Protein AF-A0A562IJE2-F1 (afdb_monomer)

Radius of gyration: 14.55 Å; Cα contacts (8 Å, |Δi|>4): 309; chains: 1; bounding box: 40×25×43 Å

Organism: Micromonospora olivasterospora (NCBI:txid1880)

Solvent-accessible surface area (backbone atoms only — not comparable to full-atom values): 6439 Å² total; per-residue (Å²): 129,82,79,63,69,71,52,45,44,27,48,30,40,31,55,76,47,92,48,40,64,36,41,38,35,32,44,91,87,29,42,31,41,38,36,38,60,73,78,52,37,93,58,35,45,66,36,51,29,50,32,39,43,52,75,57,97,73,35,36,42,34,40,34,37,26,64,27,39,30,72,91,79,65,50,64,32,33,41,41,37,42,38,44,35,44,68,56,75,57,37,35,42,38,40,37,38,36,35,34,22,40,88,85,70,46,80,72,47,68,79,45,68,29,42,33,38,34,40,52,67,73,84,133

Mean predicted aligned error: 3.4 Å

Sequence (124 aa):
MAPSPIVGVWRVRTEGAPFPYHMFAFHSDGILHQSNPPLGNAITSDTAGLGVWQEREGVVKARFEEYRLAYHDHSITRGVIELTLSVSHNLFTGTAEFNVYDVDDKHLDGPLHATVEGQKVTLE

Foldseek 3Di:
DPQDLQAAKKWKAKAQDQQGTWIWHQHSVFKIKIADDCPSHPFWRFGIWIWGWDDDPQKIWIKIKGWIQGPPPRFIKMKIKIWIWHDDRQKIKTKIFIWIAHPVRHTDDDRGIIIMMIGGDDDD

Secondary structure (DSSP, 8-state):
-PPPTT-EEEEEEEETSSS-EEEEEE-TTSEEEEE--TTS-SSEE--EEEEEEEEETTEEEEEEEEEEEETTT--EEEEEEEEEEEEETTEEEEEEEEEEE-TT--EEEEEEEEEEEEEE----

Structure (mmCIF, N/CA/C/O backbone):
data_AF-A0A562IJE2-F1
#
_entry.id   AF-A0A562IJE2-F1
#
loop_
_atom_site.group_PDB
_atom_site.id
_atom_site.type_symbol
_atom_site.label_atom_id
_atom_site.label_alt_id
_atom_site.label_comp_id
_atom_site.label_asym_id
_atom_site.label_entity_id
_atom_site.label_seq_id
_atom_site.pdbx_PDB_ins_code
_atom_site.Cartn_x
_atom_site.Cartn_y
_atom_site.Cartn_z
_atom_site.occupancy
_atom_site.B_iso_or_equiv
_atom_site.auth_seq_id
_atom_site.auth_comp_id
_atom_site.auth_asym_id
_atom_site.auth_atom_id
_atom_site.pdbx_PDB_model_num
ATOM 1 N N . MET A 1 1 ? -13.943 -13.343 19.066 1.00 59.72 1 MET A N 1
ATOM 2 C CA . MET A 1 1 ? -13.095 -12.132 19.119 1.00 59.72 1 MET A CA 1
ATOM 3 C C . MET A 1 1 ? -13.772 -11.069 18.278 1.00 59.72 1 MET A C 1
ATOM 5 O O . MET A 1 1 ? -14.358 -11.434 17.265 1.00 59.72 1 MET A O 1
ATOM 9 N N . ALA A 1 2 ? -13.762 -9.807 18.707 1.00 64.75 2 ALA A N 1
ATOM 10 C CA . ALA A 1 2 ? -14.210 -8.724 17.835 1.00 64.75 2 ALA A CA 1
ATOM 11 C C . ALA A 1 2 ? -13.278 -8.651 16.608 1.00 64.75 2 ALA A C 1
ATOM 13 O O . ALA A 1 2 ? -12.082 -8.917 16.764 1.00 64.75 2 ALA A O 1
ATOM 14 N N . PRO A 1 3 ? -13.795 -8.359 15.405 1.00 81.12 3 PRO A N 1
ATOM 15 C CA . PRO A 1 3 ? -12.949 -8.178 14.233 1.00 81.12 3 PRO A CA 1
ATOM 16 C C . PRO A 1 3 ? -11.976 -7.012 14.457 1.00 81.12 3 PRO A C 1
ATOM 18 O O . PRO A 1 3 ? -12.339 -6.012 15.078 1.00 81.12 3 PRO A O 1
ATOM 21 N N . SER A 1 4 ? -10.747 -7.159 13.953 1.00 91.31 4 SER A N 1
ATOM 22 C CA . SER A 1 4 ? -9.729 -6.103 13.983 1.00 91.31 4 SER A CA 1
ATOM 23 C C . SER A 1 4 ? -10.289 -4.787 13.425 1.00 91.31 4 SER A C 1
ATOM 25 O O . SER A 1 4 ? -10.981 -4.813 12.398 1.00 91.31 4 SER A O 1
ATOM 27 N N . PRO A 1 5 ? -9.976 -3.627 14.035 1.00 94.44 5 PRO A N 1
ATOM 28 C CA . PRO A 1 5 ? -10.462 -2.339 13.557 1.00 94.44 5 PRO A CA 1
ATOM 29 C C . PRO A 1 5 ? -9.960 -1.995 12.150 1.00 94.44 5 PRO A C 1
ATOM 31 O O . PRO A 1 5 ? -10.570 -1.138 11.514 1.00 94.44 5 PRO A O 1
ATOM 34 N N . ILE A 1 6 ? -8.924 -2.657 11.617 1.00 97.19 6 ILE A N 1
ATOM 35 C CA . ILE A 1 6 ? -8.477 -2.430 10.233 1.00 97.19 6 ILE A CA 1
ATOM 36 C C . ILE A 1 6 ? -9.441 -3.013 9.191 1.00 97.19 6 ILE A C 1
ATOM 38 O O . ILE A 1 6 ? -9.498 -2.508 8.074 1.00 97.19 6 ILE A O 1
ATOM 42 N N . VAL A 1 7 ? -10.240 -4.031 9.534 1.00 97.44 7 VAL A N 1
ATOM 43 C CA . VAL A 1 7 ? -11.118 -4.707 8.565 1.00 97.44 7 VAL A CA 1
ATOM 44 C C . VAL A 1 7 ? -12.130 -3.720 7.976 1.00 97.44 7 VAL A C 1
ATOM 46 O O . VAL A 1 7 ? -12.812 -2.989 8.708 1.00 97.44 7 VAL A O 1
ATOM 49 N N . GLY A 1 8 ? -12.227 -3.698 6.647 1.00 97.31 8 GLY A N 1
ATOM 50 C CA . GLY A 1 8 ? -13.114 -2.814 5.892 1.00 97.31 8 GLY A CA 1
ATOM 51 C C . GLY A 1 8 ? -12.431 -2.120 4.714 1.00 97.31 8 GLY A C 1
ATOM 52 O O . GLY A 1 8 ? -11.312 -2.457 4.327 1.00 97.31 8 GLY A O 1
ATOM 53 N N . VAL A 1 9 ? -13.137 -1.142 4.145 1.00 98.19 9 VAL A N 1
ATOM 54 C CA . VAL A 1 9 ? -12.694 -0.350 2.988 1.00 98.19 9 VAL A CA 1
ATOM 55 C C . VAL A 1 9 ? -12.245 1.036 3.442 1.00 98.19 9 VAL A C 1
ATOM 57 O O . VAL A 1 9 ? -12.889 1.660 4.288 1.00 98.19 9 VAL A O 1
ATOM 60 N N . TRP A 1 10 ? -11.157 1.529 2.860 1.00 98.44 10 TRP A N 1
ATOM 61 C CA . TRP A 1 10 ? -10.476 2.751 3.271 1.00 98.44 10 TRP A CA 1
ATOM 62 C C . TRP A 1 10 ? -10.146 3.629 2.072 1.00 98.44 10 TRP A C 1
ATOM 64 O O . TRP A 1 10 ? -9.661 3.144 1.051 1.00 98.44 10 TRP A O 1
ATOM 74 N N . ARG A 1 11 ? -10.365 4.934 2.235 1.00 98.00 11 ARG A N 1
ATOM 75 C CA . ARG A 1 11 ? -9.745 5.970 1.404 1.00 98.00 11 ARG A CA 1
ATOM 76 C C . ARG A 1 11 ? -8.375 6.246 1.996 1.00 98.00 11 ARG A C 1
ATOM 78 O O . ARG A 1 11 ? -8.299 6.539 3.188 1.00 98.00 11 ARG A O 1
ATOM 85 N N . VAL A 1 12 ? -7.329 6.130 1.197 1.00 98.00 12 VAL A N 1
ATOM 86 C CA . VAL A 1 12 ? -5.943 6.204 1.661 1.00 98.00 12 VAL A CA 1
ATOM 87 C C . VAL A 1 12 ? -5.214 7.306 0.916 1.00 98.00 12 VAL A C 1
ATOM 89 O O . VAL A 1 12 ? -5.395 7.467 -0.293 1.00 98.00 12 VAL A O 1
ATOM 92 N N . ARG A 1 13 ? -4.390 8.056 1.644 1.00 97.69 13 ARG A N 1
ATOM 93 C CA . ARG A 1 13 ? -3.452 9.021 1.087 1.00 97.69 13 ARG A CA 1
ATOM 94 C C . ARG A 1 13 ? -2.026 8.622 1.462 1.00 97.69 13 ARG A C 1
ATOM 96 O O . ARG A 1 13 ? -1.747 8.392 2.635 1.00 97.69 13 ARG A O 1
ATOM 103 N N . THR A 1 14 ? -1.153 8.536 0.464 1.00 95.88 14 THR A N 1
ATOM 104 C CA . THR A 1 14 ? 0.250 8.119 0.574 1.00 95.88 14 THR A CA 1
ATOM 105 C C . THR A 1 14 ? 1.154 9.272 0.145 1.00 95.88 14 THR A C 1
ATOM 107 O O . THR A 1 14 ? 1.387 9.494 -1.044 1.00 95.88 14 THR A O 1
ATOM 110 N N . GLU A 1 15 ? 1.669 10.031 1.105 1.00 95.62 15 GLU A N 1
ATOM 111 C CA . GLU A 1 15 ? 2.573 11.147 0.821 1.00 95.62 15 GLU A CA 1
ATOM 112 C C . GLU A 1 15 ? 3.971 10.627 0.484 1.00 95.62 15 GLU A C 1
ATOM 114 O O . GLU A 1 15 ? 4.597 9.942 1.292 1.00 95.62 15 GLU A O 1
ATOM 119 N N . GLY A 1 16 ? 4.458 10.967 -0.712 1.00 89.75 16 GLY A N 1
ATOM 120 C CA . GLY A 1 16 ? 5.721 10.464 -1.264 1.00 89.75 16 GLY A CA 1
ATOM 121 C C . GLY A 1 16 ? 5.551 9.409 -2.361 1.00 89.75 16 GLY A C 1
ATOM 122 O O . GLY A 1 16 ? 6.530 9.067 -3.019 1.00 89.75 16 GLY A O 1
ATOM 123 N N . ALA A 1 17 ? 4.326 8.930 -2.612 1.00 88.75 17 ALA A N 1
ATOM 124 C CA . ALA A 1 17 ? 4.039 8.087 -3.770 1.00 88.75 17 ALA A CA 1
ATOM 125 C C . ALA A 1 17 ? 3.922 8.922 -5.066 1.00 88.75 17 ALA A C 1
ATOM 127 O O . ALA A 1 17 ? 3.458 10.065 -5.014 1.00 88.75 17 ALA A O 1
ATOM 128 N N . PRO A 1 18 ? 4.259 8.354 -6.244 1.00 85.19 18 PRO A N 1
ATOM 129 C CA . PRO A 1 18 ? 4.043 9.007 -7.541 1.00 85.19 18 PRO A CA 1
ATOM 130 C C . PRO A 1 18 ? 2.582 9.413 -7.777 1.00 85.19 18 PRO A C 1
ATOM 132 O O . PRO A 1 18 ? 2.312 10.440 -8.397 1.00 85.19 18 PRO A O 1
ATOM 135 N N . PHE A 1 19 ? 1.648 8.621 -7.244 1.00 88.19 19 PHE A N 1
ATOM 136 C CA . PHE A 1 19 ? 0.235 8.952 -7.147 1.00 88.19 19 PHE A CA 1
ATOM 137 C C . PHE A 1 19 ? -0.227 8.795 -5.693 1.00 88.19 19 PHE A C 1
ATOM 139 O O . PHE A 1 19 ? -0.126 7.691 -5.168 1.00 88.19 19 PHE A O 1
ATOM 146 N N . PRO A 1 20 ? -0.731 9.853 -5.033 1.00 92.12 20 PRO A N 1
ATOM 147 C CA . PRO A 1 20 ? -0.941 9.813 -3.589 1.00 92.12 20 PRO A CA 1
ATOM 148 C C . PRO A 1 20 ? -2.285 9.229 -3.137 1.00 92.12 20 PRO A C 1
ATOM 150 O O . PRO A 1 20 ? -2.440 9.006 -1.947 1.00 92.12 20 PRO A O 1
ATOM 153 N N . TYR A 1 21 ? -3.282 9.013 -4.001 1.00 93.44 21 TYR A N 1
ATOM 154 C CA . TYR A 1 21 ? -4.624 8.593 -3.561 1.00 93.44 21 TYR A CA 1
ATOM 155 C C . TYR A 1 21 ? -4.888 7.114 -3.854 1.00 93.44 21 TYR A C 1
ATOM 157 O O . TYR A 1 21 ? -4.660 6.643 -4.957 1.00 93.44 21 TYR A O 1
ATOM 165 N N . HIS A 1 22 ? -5.428 6.358 -2.903 1.00 94.94 22 HIS A N 1
ATOM 166 C CA . HIS A 1 22 ? -5.702 4.934 -3.108 1.00 94.94 22 HIS A CA 1
ATOM 167 C C . HIS A 1 22 ? -6.980 4.496 -2.391 1.00 94.94 22 HIS A C 1
ATOM 169 O O . HIS A 1 22 ? -7.438 5.128 -1.438 1.00 94.94 22 HIS A O 1
ATOM 175 N N . MET A 1 23 ? -7.538 3.373 -2.833 1.00 96.81 23 MET A N 1
ATOM 176 C CA . MET A 1 23 ? -8.570 2.628 -2.119 1.00 96.81 23 MET A CA 1
ATOM 177 C C . MET A 1 23 ? -7.974 1.322 -1.618 1.00 96.81 23 MET A C 1
ATOM 179 O O . MET A 1 23 ? -7.451 0.552 -2.422 1.00 96.81 23 MET A O 1
ATOM 183 N N . PHE A 1 24 ? -8.048 1.064 -0.313 1.00 98.19 24 PHE A N 1
ATOM 184 C CA . PHE A 1 24 ? -7.605 -0.203 0.278 1.00 98.19 24 PHE A CA 1
ATOM 185 C C . PHE A 1 24 ? -8.806 -0.975 0.827 1.00 98.19 24 PHE A C 1
ATOM 187 O O . PHE A 1 24 ? -9.734 -0.380 1.377 1.00 98.19 24 PHE A O 1
ATOM 194 N N . ALA A 1 25 ? -8.775 -2.301 0.728 1.00 98.38 25 ALA A N 1
ATOM 195 C CA . ALA A 1 25 ? -9.708 -3.194 1.403 1.00 98.38 25 ALA A CA 1
ATOM 196 C C . ALA A 1 25 ? -8.931 -4.240 2.205 1.00 98.38 25 ALA A C 1
ATOM 198 O O . ALA A 1 25 ? -8.197 -5.045 1.633 1.00 98.38 25 ALA A O 1
ATOM 199 N N . PHE A 1 26 ? -9.110 -4.224 3.525 1.00 98.25 26 PHE A N 1
ATOM 200 C CA . PHE A 1 26 ? -8.566 -5.225 4.437 1.00 98.25 26 PHE A CA 1
ATOM 201 C C . PHE A 1 26 ? -9.671 -6.221 4.775 1.00 98.25 26 PHE A C 1
ATOM 203 O O . PHE A 1 26 ? -10.664 -5.873 5.421 1.00 98.25 26 PHE A O 1
ATOM 210 N N . HIS A 1 27 ? -9.506 -7.457 4.322 1.00 98.06 27 HIS A N 1
ATOM 211 C CA . HIS A 1 27 ? -10.444 -8.550 4.556 1.00 98.06 27 HIS A CA 1
ATOM 212 C C . HIS A 1 27 ? -10.127 -9.252 5.874 1.00 98.06 27 HIS A C 1
ATOM 214 O O . HIS A 1 27 ? -8.973 -9.319 6.288 1.00 98.06 27 HIS A O 1
ATOM 220 N N . SER A 1 28 ? -11.145 -9.793 6.546 1.00 97.06 28 SER A N 1
ATOM 221 C CA . SER A 1 28 ? -10.987 -10.450 7.855 1.00 97.06 28 SER A CA 1
ATOM 222 C C . SER A 1 28 ? -10.162 -11.739 7.828 1.00 97.06 28 SER A C 1
ATOM 224 O O . SER A 1 28 ? -9.783 -12.234 8.885 1.00 97.06 28 SER A O 1
ATOM 226 N N . ASP A 1 29 ? -9.916 -12.297 6.646 1.00 96.50 29 ASP A N 1
ATOM 227 C CA . ASP A 1 29 ? -9.089 -13.485 6.413 1.00 96.50 29 ASP A CA 1
ATOM 228 C C . ASP A 1 29 ? -7.599 -13.157 6.204 1.00 96.50 29 ASP A C 1
ATOM 230 O O . ASP A 1 29 ? -6.800 -14.056 5.956 1.00 96.50 29 ASP A O 1
ATOM 234 N N . GLY A 1 30 ? -7.214 -11.884 6.339 1.00 97.56 30 GLY A N 1
ATOM 235 C CA . GLY A 1 30 ? -5.831 -11.443 6.199 1.00 97.56 30 GLY A CA 1
ATOM 236 C C . GLY A 1 30 ? -5.454 -11.018 4.783 1.00 97.56 30 GLY A C 1
ATOM 237 O O . GLY A 1 30 ? -4.286 -10.714 4.563 1.00 97.56 30 GLY A O 1
ATOM 238 N N . ILE A 1 31 ? -6.393 -10.951 3.833 1.00 98.50 31 ILE A N 1
ATOM 239 C CA . ILE A 1 31 ? -6.132 -10.422 2.486 1.00 98.50 31 ILE A CA 1
ATOM 240 C C . ILE A 1 31 ? -6.205 -8.888 2.468 1.00 98.50 31 ILE A C 1
ATOM 242 O O . ILE A 1 31 ? -7.064 -8.275 3.108 1.00 98.50 31 ILE A O 1
ATOM 246 N N . LEU A 1 32 ? -5.304 -8.263 1.709 1.00 98.56 32 LEU A N 1
ATOM 247 C CA . LEU A 1 32 ? -5.293 -6.835 1.390 1.00 98.56 32 LEU A CA 1
ATOM 248 C C . LEU A 1 32 ? -5.461 -6.650 -0.119 1.00 98.56 32 LEU A C 1
ATOM 250 O O . LEU A 1 32 ? -4.688 -7.198 -0.900 1.00 98.56 32 LEU A O 1
ATOM 254 N N . HIS A 1 33 ? -6.433 -5.838 -0.525 1.00 98.25 33 HIS A N 1
ATOM 255 C CA . HIS A 1 33 ? -6.512 -5.299 -1.882 1.00 98.25 33 HIS A CA 1
ATOM 256 C C . HIS A 1 33 ? -6.198 -3.810 -1.867 1.00 98.25 33 HIS A C 1
ATOM 258 O O . HIS A 1 33 ? -6.704 -3.076 -1.017 1.00 98.25 33 HIS A O 1
ATOM 264 N N . GLN A 1 34 ? -5.436 -3.360 -2.849 1.00 96.06 34 GLN A N 1
ATOM 265 C CA . GLN A 1 34 ? -5.201 -1.958 -3.139 1.00 96.06 34 GLN A CA 1
ATOM 266 C C . GLN A 1 34 ? -5.674 -1.659 -4.562 1.00 96.06 34 GLN A C 1
ATOM 268 O O . GLN A 1 34 ? -5.555 -2.489 -5.459 1.00 96.06 34 GLN A O 1
ATOM 273 N N . SER A 1 35 ? -6.225 -0.466 -4.765 1.00 92.94 35 SER A N 1
ATOM 274 C CA . SER A 1 35 ? -6.543 0.057 -6.088 1.00 92.94 35 SER A CA 1
ATOM 275 C C . SER A 1 35 ? -6.272 1.555 -6.187 1.00 92.94 35 SER A C 1
ATOM 277 O O . SER A 1 35 ? -6.400 2.301 -5.211 1.00 92.94 35 SER A O 1
ATOM 279 N N . ASN A 1 36 ? -5.900 1.991 -7.382 1.00 87.31 36 ASN A N 1
ATOM 280 C CA . ASN A 1 36 ? -5.693 3.374 -7.798 1.00 87.31 36 ASN A CA 1
ATOM 281 C C . ASN A 1 36 ? -6.165 3.536 -9.256 1.00 87.31 36 ASN A C 1
ATOM 283 O O . ASN A 1 36 ? -6.278 2.559 -10.000 1.00 87.31 36 ASN A O 1
ATOM 287 N N . PRO A 1 37 ? -6.476 4.767 -9.688 1.00 79.56 37 PRO A N 1
ATOM 288 C CA . PRO A 1 37 ? -6.910 5.045 -11.045 1.00 79.56 37 PRO A CA 1
ATOM 289 C C . PRO A 1 37 ? -5.815 4.710 -12.073 1.00 79.56 37 PRO A C 1
ATOM 291 O O . PRO A 1 37 ? -4.651 5.035 -11.842 1.00 79.56 37 PRO A O 1
ATOM 294 N N . PRO A 1 38 ? -6.182 4.186 -13.257 1.00 71.25 38 PRO A N 1
ATOM 295 C CA . PRO A 1 38 ? -5.244 3.837 -14.335 1.00 71.25 38 PRO A CA 1
ATOM 296 C C . PRO A 1 38 ? -4.398 4.985 -14.874 1.00 71.25 38 PRO A C 1
ATOM 298 O O . PRO A 1 38 ? -3.324 4.750 -15.415 1.00 71.25 38 PRO A O 1
ATOM 301 N N . LEU A 1 39 ? -4.855 6.223 -14.700 1.00 73.00 39 LEU A N 1
ATOM 302 C CA . LEU A 1 39 ? -4.124 7.428 -15.095 1.00 73.00 39 LEU A CA 1
ATOM 303 C C . LEU A 1 39 ? -3.563 8.195 -13.890 1.00 73.00 39 LEU A C 1
ATOM 305 O O . LEU A 1 39 ? -3.184 9.354 -14.029 1.00 73.00 39 LEU A O 1
ATOM 309 N N . GLY A 1 40 ? -3.551 7.583 -12.701 1.00 72.31 40 GLY A N 1
ATOM 310 C CA . GLY A 1 40 ? -2.979 8.193 -11.503 1.00 72.31 40 GLY A CA 1
ATOM 311 C C . GLY A 1 40 ? -1.459 8.336 -11.599 1.00 72.31 40 GLY A C 1
ATOM 312 O O . GLY A 1 40 ? -0.914 9.359 -11.196 1.00 72.31 40 GLY A O 1
ATOM 313 N N . ASN A 1 41 ? -0.786 7.348 -12.194 1.00 80.44 41 ASN A N 1
ATOM 314 C CA . ASN A 1 41 ? 0.648 7.364 -12.454 1.00 80.44 41 ASN A CA 1
ATOM 315 C C . ASN A 1 41 ? 0.911 7.494 -13.963 1.00 80.44 41 ASN A C 1
ATOM 317 O O . ASN A 1 41 ? 0.449 6.681 -14.759 1.00 80.44 41 ASN A O 1
ATOM 321 N N . ALA A 1 42 ? 1.668 8.517 -14.364 1.00 85.12 42 ALA A N 1
ATOM 322 C CA . ALA A 1 42 ? 1.995 8.771 -15.769 1.00 85.12 42 ALA A CA 1
ATOM 323 C C . ALA A 1 42 ? 3.144 7.896 -16.310 1.00 85.12 42 ALA A C 1
ATOM 325 O O . ALA A 1 42 ? 3.446 7.960 -17.500 1.00 85.12 42 ALA A O 1
ATOM 326 N N . ILE A 1 43 ? 3.807 7.112 -15.453 1.00 88.00 43 ILE A N 1
ATOM 327 C CA . ILE A 1 43 ? 5.019 6.348 -15.785 1.00 88.00 43 ILE A CA 1
ATOM 328 C C . ILE A 1 43 ? 4.702 4.860 -15.978 1.00 88.00 43 ILE A C 1
ATOM 330 O O . ILE A 1 43 ? 5.206 4.237 -16.916 1.00 88.00 43 ILE A O 1
ATOM 334 N N . THR A 1 44 ? 3.871 4.287 -15.102 1.00 89.81 44 THR A N 1
ATOM 335 C CA . THR A 1 44 ? 3.579 2.846 -15.066 1.00 89.81 44 THR A CA 1
ATOM 336 C C . THR A 1 44 ? 2.097 2.541 -14.864 1.00 89.81 44 THR A C 1
ATOM 338 O O . THR A 1 44 ? 1.393 3.334 -14.248 1.00 89.81 44 THR A O 1
ATOM 341 N N . SER A 1 45 ? 1.644 1.359 -15.300 1.00 85.44 45 SER A N 1
ATOM 342 C CA . SER A 1 45 ? 0.340 0.800 -14.920 1.00 85.44 45 SER A CA 1
ATOM 343 C C . SER A 1 45 ? 0.432 0.120 -13.552 1.00 85.44 45 SER A C 1
ATOM 345 O O . SER A 1 45 ? 0.739 -1.062 -13.452 1.00 85.44 45 SER A O 1
ATOM 347 N N . ASP A 1 46 ? 0.211 0.852 -12.479 1.00 79.69 46 ASP A N 1
ATOM 348 C CA . ASP A 1 46 ? 0.295 0.351 -11.105 1.00 79.69 46 ASP A CA 1
ATOM 349 C C . ASP A 1 46 ? -1.091 0.319 -10.460 1.00 79.69 46 ASP A C 1
ATOM 351 O O . ASP A 1 46 ? -1.258 0.805 -9.363 1.00 79.69 46 ASP A O 1
ATOM 355 N N . THR A 1 47 ? -2.117 -0.169 -11.171 1.00 82.25 47 THR A N 1
ATOM 356 C CA . THR A 1 47 ? -3.545 0.063 -10.849 1.00 82.25 47 THR A CA 1
ATOM 357 C C . THR A 1 47 ? -4.140 -0.758 -9.711 1.00 82.25 47 THR A C 1
ATOM 359 O O . THR A 1 47 ? -5.241 -0.450 -9.230 1.00 82.25 47 THR A O 1
ATOM 362 N N . ALA A 1 48 ? -3.504 -1.879 -9.383 1.00 89.56 48 ALA A N 1
ATOM 363 C CA . ALA A 1 48 ? -4.038 -2.841 -8.437 1.00 89.56 48 ALA A CA 1
ATOM 364 C C . ALA A 1 48 ? -2.917 -3.627 -7.761 1.00 89.56 48 ALA A C 1
ATOM 366 O O . ALA A 1 48 ? -2.085 -4.241 -8.431 1.00 89.56 48 ALA A O 1
ATOM 367 N N . GLY A 1 49 ? -2.983 -3.661 -6.436 1.00 94.69 49 GLY A N 1
ATOM 368 C CA . GLY A 1 49 ? -2.109 -4.441 -5.580 1.00 94.69 49 GLY A CA 1
ATOM 369 C C . GLY A 1 49 ? -2.885 -5.512 -4.821 1.00 94.69 49 GLY A C 1
ATOM 370 O O . GLY A 1 49 ? -4.016 -5.286 -4.377 1.00 94.69 49 GLY A O 1
ATOM 371 N N . LEU A 1 50 ? -2.271 -6.678 -4.645 1.00 97.88 50 LEU A N 1
ATOM 372 C CA . LEU A 1 50 ? -2.800 -7.769 -3.825 1.00 97.88 50 LEU A CA 1
ATOM 373 C C . LEU A 1 50 ? -1.779 -8.147 -2.764 1.00 97.88 50 LEU A C 1
ATOM 375 O O . LEU A 1 50 ? -0.572 -8.125 -3.001 1.00 97.88 50 LEU A O 1
ATOM 379 N N . GLY A 1 51 ? -2.261 -8.483 -1.578 1.00 98.44 51 GLY A N 1
ATOM 380 C CA . GLY A 1 51 ? -1.387 -8.630 -0.437 1.00 98.44 51 GLY A CA 1
ATOM 381 C C . GLY A 1 51 ? -2.000 -9.352 0.738 1.00 98.44 51 GLY A C 1
ATOM 382 O O . GLY A 1 51 ? -3.128 -9.846 0.697 1.00 98.44 51 GLY A O 1
ATOM 383 N N . VAL A 1 52 ? -1.224 -9.365 1.812 1.00 98.75 52 VAL A N 1
ATOM 384 C CA . VAL A 1 52 ? -1.593 -9.940 3.097 1.00 98.75 52 VAL A CA 1
ATOM 385 C C . VAL A 1 52 ? -1.347 -8.946 4.220 1.00 98.75 52 VAL A C 1
ATOM 387 O O . VAL A 1 52 ? -0.503 -8.052 4.116 1.00 98.75 52 VAL A O 1
ATOM 390 N N . TRP A 1 53 ? -2.065 -9.114 5.322 1.00 98.62 53 TRP A N 1
ATOM 391 C CA . TRP A 1 53 ? -1.869 -8.326 6.527 1.00 98.62 53 TRP A CA 1
ATOM 392 C C . TRP A 1 53 ? -2.049 -9.168 7.789 1.00 98.62 53 TRP A C 1
ATOM 394 O O . TRP A 1 53 ? -2.746 -10.182 7.805 1.00 98.62 53 TRP A O 1
ATOM 404 N N . GLN A 1 54 ? -1.414 -8.722 8.868 1.00 97.88 54 GLN A N 1
ATOM 405 C CA . GLN A 1 54 ? -1.649 -9.221 10.217 1.00 97.88 54 GLN A CA 1
ATOM 406 C C . GLN A 1 54 ? -1.642 -8.059 11.209 1.00 97.88 54 GLN A C 1
ATOM 408 O O . GLN A 1 54 ? -0.931 -7.071 11.022 1.00 97.88 54 GLN A O 1
ATOM 413 N N . GLU A 1 55 ? -2.380 -8.208 12.303 1.00 96.06 55 GLU A N 1
ATOM 414 C CA . GLU A 1 55 ? -2.301 -7.308 1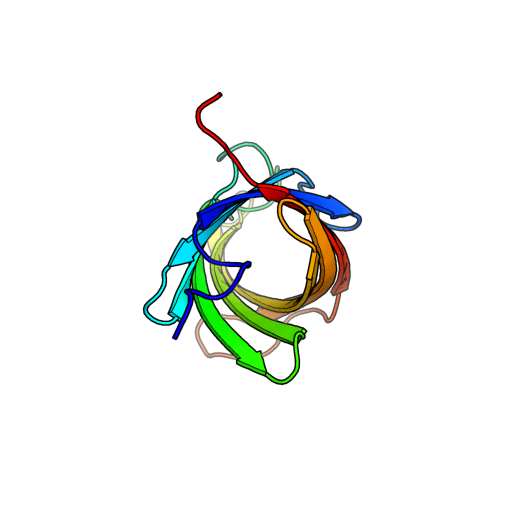3.451 1.00 96.06 55 GLU A CA 1
ATOM 415 C C . GLU A 1 55 ? -1.642 -8.023 14.629 1.00 96.06 55 GLU A C 1
ATOM 417 O O . GLU A 1 55 ? -1.973 -9.170 14.940 1.00 96.06 55 GLU A O 1
ATOM 422 N N . ARG A 1 56 ? -0.713 -7.340 15.298 1.00 92.12 56 ARG A N 1
ATOM 423 C CA . ARG A 1 56 ? -0.145 -7.768 16.579 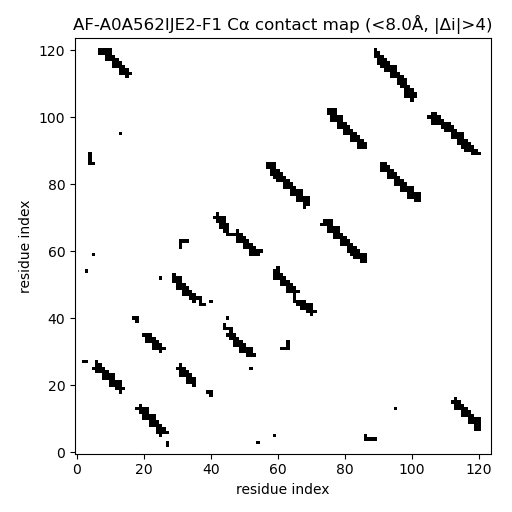1.00 92.12 56 ARG A CA 1
ATOM 424 C C . ARG A 1 56 ? -0.016 -6.556 17.486 1.00 92.12 56 ARG A C 1
ATOM 426 O O . ARG A 1 56 ? 0.542 -5.547 17.074 1.00 92.12 56 ARG A O 1
ATOM 433 N N . GLU A 1 57 ? -0.540 -6.666 18.705 1.00 89.25 57 GLU A N 1
ATOM 434 C CA . GLU A 1 57 ? -0.409 -5.629 19.743 1.00 89.25 57 GLU A CA 1
ATOM 435 C C . GLU A 1 57 ? -0.879 -4.231 19.283 1.00 89.25 57 GLU A C 1
ATOM 437 O O . GLU A 1 57 ? -0.286 -3.215 19.630 1.00 89.25 57 GLU A O 1
ATOM 442 N N . GLY A 1 58 ? -1.948 -4.171 18.477 1.00 87.12 58 GLY A N 1
ATOM 443 C CA . GLY A 1 58 ? -2.504 -2.915 17.956 1.00 87.12 58 GLY A CA 1
ATOM 444 C C . GLY A 1 58 ? -1.750 -2.318 16.762 1.00 87.12 58 GLY A C 1
ATOM 445 O O . GLY A 1 58 ? -2.129 -1.254 16.272 1.00 87.12 58 GLY A O 1
ATOM 446 N N . VAL A 1 59 ? -0.702 -2.992 16.276 1.00 96.19 59 VAL A N 1
ATOM 447 C CA . VAL A 1 59 ? 0.049 -2.604 15.078 1.00 96.19 59 VAL A CA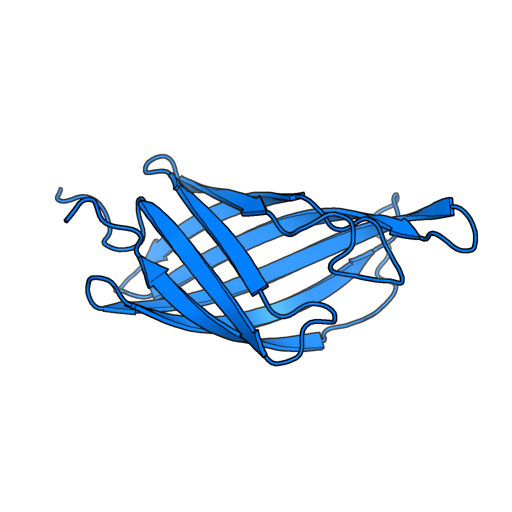 1
ATOM 448 C C . VAL A 1 59 ? -0.312 -3.534 13.930 1.00 96.19 59 VAL A C 1
ATOM 450 O O . VAL A 1 59 ? -0.169 -4.757 14.026 1.00 96.19 59 VAL A O 1
ATOM 453 N N . VAL A 1 60 ? -0.731 -2.951 12.811 1.00 98.31 60 VAL A N 1
ATOM 454 C CA . VAL A 1 60 ? -0.961 -3.683 11.565 1.00 98.31 60 VAL A CA 1
ATOM 455 C C . VAL A 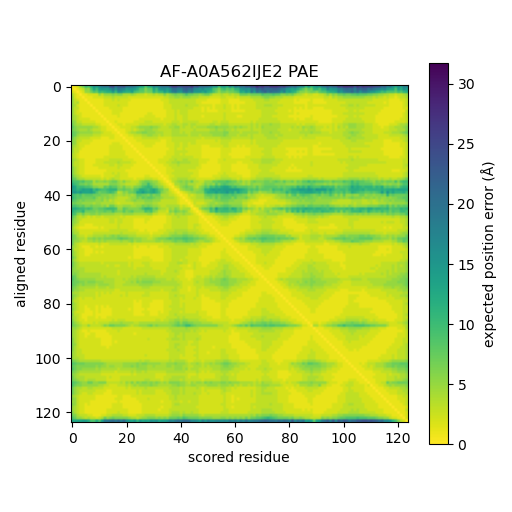1 60 ? 0.318 -3.671 10.741 1.00 98.31 60 VAL A C 1
ATOM 457 O O . VAL A 1 60 ? 0.875 -2.613 10.445 1.00 98.31 60 VAL A O 1
ATOM 460 N N . LYS A 1 61 ? 0.767 -4.857 10.338 1.00 98.50 61 LYS A N 1
ATOM 461 C CA . LYS A 1 61 ? 1.796 -5.045 9.315 1.00 98.50 61 LYS A CA 1
ATOM 462 C C . LYS A 1 61 ? 1.125 -5.612 8.079 1.00 98.50 61 LYS A C 1
ATOM 464 O O . LYS A 1 61 ? 0.426 -6.620 8.178 1.00 98.50 61 LYS A O 1
ATOM 469 N N . ALA A 1 62 ? 1.337 -4.980 6.937 1.00 98.50 62 ALA A N 1
ATOM 470 C CA . ALA A 1 62 ? 0.807 -5.466 5.674 1.00 98.50 62 ALA A CA 1
ATOM 471 C C . ALA A 1 62 ? 1.876 -5.427 4.594 1.00 98.50 62 ALA A C 1
ATOM 473 O O . ALA A 1 62 ? 2.803 -4.625 4.657 1.00 98.50 62 ALA A O 1
ATOM 474 N N . ARG A 1 63 ? 1.727 -6.293 3.602 1.00 98.50 63 ARG A N 1
ATOM 475 C CA . ARG A 1 63 ? 2.521 -6.283 2.383 1.00 98.50 63 ARG A CA 1
ATOM 476 C C . ARG A 1 63 ? 1.583 -6.488 1.218 1.00 98.50 63 ARG A C 1
ATOM 478 O O . ARG A 1 63 ? 0.793 -7.428 1.254 1.00 98.50 63 ARG A O 1
ATOM 485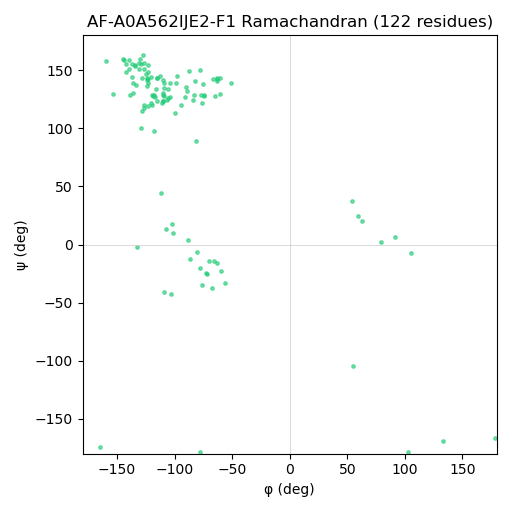 N N . PHE A 1 64 ? 1.683 -5.649 0.201 1.00 98.06 64 PHE A N 1
ATOM 486 C CA . PHE A 1 64 ? 1.031 -5.896 -1.077 1.00 98.06 64 PHE A CA 1
ATOM 487 C C . PHE A 1 64 ? 2.014 -5.714 -2.216 1.00 98.06 64 PHE A C 1
ATOM 489 O O . PHE A 1 64 ? 3.035 -5.037 -2.085 1.00 98.06 64 PHE A O 1
ATOM 496 N N . GLU A 1 65 ? 1.701 -6.365 -3.323 1.00 97.00 65 GLU A N 1
ATOM 497 C CA . GLU A 1 65 ? 2.523 -6.349 -4.514 1.00 97.00 65 GLU A CA 1
ATOM 498 C C . GLU A 1 65 ? 1.678 -6.037 -5.735 1.00 97.00 65 GLU A C 1
ATOM 500 O O . GLU A 1 65 ? 0.488 -6.359 -5.793 1.00 97.00 65 GLU A O 1
ATOM 505 N N . GLU A 1 66 ? 2.323 -5.426 -6.715 1.00 93.81 66 GLU A N 1
ATOM 506 C CA . GLU A 1 66 ? 1.730 -5.029 -7.982 1.00 93.81 66 GLU A CA 1
ATOM 507 C C . GLU A 1 66 ? 2.682 -5.371 -9.126 1.00 93.81 66 GLU A C 1
ATOM 509 O O . GLU A 1 66 ? 3.903 -5.246 -9.004 1.00 93.81 66 GLU A O 1
ATOM 514 N N . TYR A 1 67 ? 2.122 -5.773 -10.264 1.00 93.88 67 TYR A N 1
ATOM 515 C CA . TYR A 1 67 ? 2.865 -5.755 -11.518 1.00 93.88 67 TYR A CA 1
ATOM 516 C C . TYR A 1 67 ? 2.668 -4.409 -12.196 1.00 93.88 67 TYR A C 1
ATOM 518 O O . TYR A 1 67 ? 1.552 -3.899 -12.279 1.00 93.88 67 TYR A O 1
ATOM 526 N N . ARG A 1 68 ? 3.768 -3.860 -12.701 1.00 92.56 68 ARG A N 1
ATOM 527 C CA . ARG A 1 68 ? 3.849 -2.518 -13.264 1.00 92.56 68 ARG A CA 1
ATOM 528 C C . ARG A 1 68 ? 4.356 -2.621 -14.693 1.00 92.56 68 ARG A C 1
ATOM 530 O O . ARG A 1 68 ? 5.472 -3.091 -14.908 1.00 92.56 68 ARG A O 1
ATOM 537 N N . LEU A 1 69 ? 3.555 -2.178 -15.659 1.00 93.69 69 LEU A N 1
ATOM 538 C CA . LEU A 1 69 ? 3.986 -2.029 -17.048 1.00 93.69 69 LEU A CA 1
ATOM 539 C C . LEU A 1 69 ? 4.447 -0.592 -17.266 1.00 93.69 69 LEU A C 1
ATOM 541 O O . LEU A 1 69 ? 3.653 0.335 -17.096 1.00 93.69 69 LEU A O 1
ATOM 545 N N . ALA A 1 70 ? 5.702 -0.386 -17.646 1.00 92.69 70 ALA A N 1
ATOM 546 C CA . ALA A 1 70 ? 6.186 0.941 -17.994 1.00 92.69 70 ALA A CA 1
ATOM 547 C C . ALA A 1 70 ? 5.648 1.367 -19.365 1.00 92.69 70 ALA A C 1
ATOM 549 O O . ALA A 1 70 ? 5.783 0.648 -20.352 1.00 92.69 70 ALA A O 1
ATOM 550 N N . TYR A 1 71 ? 5.051 2.556 -19.456 1.00 91.81 71 TYR A N 1
ATOM 551 C CA . TYR A 1 71 ? 4.388 2.980 -20.697 1.00 91.81 71 TYR A CA 1
ATOM 552 C C . TYR A 1 71 ? 5.359 3.312 -21.833 1.00 91.81 71 TYR A C 1
ATOM 554 O O . TYR A 1 71 ? 4.991 3.226 -22.999 1.00 91.81 71 TYR A O 1
ATOM 562 N N . HIS A 1 72 ? 6.592 3.699 -21.505 1.00 93.81 72 HIS A N 1
ATOM 563 C CA . HIS A 1 72 ? 7.575 4.121 -22.502 1.00 93.81 72 HIS A CA 1
ATOM 564 C C . HIS A 1 72 ? 8.217 2.966 -23.292 1.00 93.81 72 HIS A C 1
ATOM 566 O O . HIS A 1 72 ? 8.505 3.139 -24.473 1.00 93.81 72 HIS A O 1
ATOM 572 N N . ASP A 1 73 ? 8.445 1.810 -22.662 1.00 95.62 73 ASP A N 1
ATOM 573 C CA . ASP A 1 73 ? 9.175 0.674 -23.245 1.00 95.62 73 ASP A CA 1
ATOM 574 C C . ASP A 1 73 ? 8.472 -0.681 -23.052 1.00 95.62 73 ASP A C 1
ATOM 576 O O . ASP A 1 73 ? 8.951 -1.701 -23.547 1.00 95.62 73 ASP A O 1
ATOM 580 N N . HIS A 1 74 ? 7.329 -0.696 -22.361 1.00 94.62 74 HIS A N 1
ATOM 581 C CA . HIS A 1 74 ? 6.553 -1.890 -22.019 1.00 94.62 74 HIS A CA 1
ATOM 582 C C . HIS A 1 74 ? 7.320 -2.925 -21.182 1.00 94.62 74 HIS A C 1
ATOM 584 O O . HIS A 1 74 ? 6.965 -4.106 -21.178 1.00 94.62 74 HIS A O 1
ATOM 590 N N . SER A 1 75 ? 8.347 -2.499 -20.446 1.00 95.44 75 SER A N 1
ATOM 591 C CA . SER A 1 75 ? 8.998 -3.352 -19.455 1.00 95.44 75 SER A CA 1
ATOM 592 C C . SER A 1 75 ? 8.046 -3.667 -18.297 1.00 95.44 75 SER A C 1
ATOM 594 O O . SER A 1 75 ? 7.236 -2.833 -17.881 1.00 95.44 75 SER A O 1
ATOM 596 N N . ILE A 1 76 ? 8.127 -4.898 -17.789 1.00 95.75 76 ILE A N 1
ATOM 597 C CA . ILE A 1 76 ? 7.336 -5.370 -16.650 1.00 95.75 76 ILE A CA 1
ATOM 598 C C . ILE A 1 76 ? 8.244 -5.407 -15.424 1.00 95.75 76 ILE A C 1
ATOM 600 O O . ILE A 1 76 ? 9.301 -6.035 -15.447 1.00 95.75 76 ILE A O 1
ATOM 604 N N . THR A 1 77 ? 7.809 -4.759 -14.349 1.00 96.12 77 THR A N 1
ATOM 605 C CA . THR A 1 77 ? 8.463 -4.797 -13.033 1.00 96.12 77 THR A CA 1
ATOM 606 C C . THR A 1 77 ? 7.456 -5.183 -11.955 1.00 96.12 77 THR A C 1
ATOM 608 O O . THR A 1 77 ? 6.243 -5.127 -12.174 1.00 96.12 77 THR A O 1
ATOM 611 N N . ARG A 1 78 ? 7.953 -5.587 -10.788 1.00 96.44 78 ARG A N 1
ATOM 612 C CA . ARG A 1 78 ? 7.154 -5.897 -9.603 1.00 96.44 78 ARG A CA 1
ATOM 613 C C . ARG A 1 78 ? 7.407 -4.839 -8.533 1.00 96.44 78 ARG A C 1
ATOM 615 O O . ARG A 1 78 ? 8.550 -4.623 -8.133 1.00 96.44 78 ARG A O 1
ATOM 622 N N . GLY A 1 79 ? 6.352 -4.163 -8.096 1.00 95.69 79 GLY A N 1
ATOM 623 C CA . GLY A 1 79 ? 6.375 -3.273 -6.939 1.00 95.69 79 GLY A CA 1
ATOM 624 C C . GLY A 1 79 ? 6.059 -4.057 -5.672 1.00 95.69 79 GLY A C 1
ATOM 625 O O . GLY A 1 79 ? 5.097 -4.822 -5.655 1.00 95.69 79 GLY A O 1
ATOM 626 N N . VAL A 1 80 ? 6.853 -3.873 -4.620 1.00 97.69 80 VAL A N 1
ATOM 627 C CA . VAL A 1 80 ? 6.613 -4.463 -3.295 1.00 97.69 80 VAL A CA 1
ATOM 628 C C . VAL A 1 80 ? 6.464 -3.341 -2.289 1.00 97.69 80 VAL A C 1
ATOM 630 O O . VAL A 1 80 ? 7.392 -2.552 -2.110 1.00 97.69 80 VAL A O 1
ATOM 633 N N . ILE A 1 81 ? 5.303 -3.280 -1.642 1.00 97.81 81 ILE A N 1
ATOM 634 C CA . ILE A 1 81 ? 4.979 -2.262 -0.651 1.00 97.81 81 ILE A CA 1
ATOM 635 C C . ILE A 1 81 ? 4.798 -2.941 0.701 1.00 97.81 81 ILE A C 1
ATOM 637 O O . ILE A 1 81 ? 3.933 -3.805 0.851 1.00 97.81 81 ILE A O 1
ATOM 641 N N . GLU A 1 82 ? 5.558 -2.510 1.703 1.00 98.62 82 GLU A N 1
ATOM 642 C CA . GLU A 1 82 ? 5.395 -2.927 3.095 1.00 98.62 82 GLU A CA 1
ATOM 643 C C . GLU A 1 82 ? 4.851 -1.771 3.939 1.00 98.62 82 GLU A C 1
ATOM 645 O O . GLU A 1 82 ? 5.359 -0.653 3.900 1.00 98.62 82 GLU A O 1
ATOM 650 N N . LEU A 1 83 ? 3.796 -2.037 4.708 1.00 98.62 83 LEU A N 1
ATOM 651 C CA . LEU A 1 83 ? 3.076 -1.060 5.518 1.00 98.62 83 LEU A CA 1
ATOM 652 C C . LEU A 1 83 ? 3.212 -1.365 7.006 1.00 98.62 83 LEU A C 1
ATOM 654 O O . LEU A 1 83 ? 3.140 -2.519 7.440 1.00 98.62 83 LEU A O 1
ATOM 658 N N . THR A 1 84 ? 3.304 -0.304 7.803 1.00 98.62 84 THR A N 1
ATOM 659 C CA . THR A 1 84 ? 3.154 -0.359 9.262 1.00 98.62 84 THR A CA 1
ATOM 660 C C . THR A 1 84 ? 2.131 0.671 9.698 1.00 98.62 84 THR A C 1
ATOM 662 O O . THR A 1 84 ? 2.383 1.862 9.540 1.00 98.62 84 THR A O 1
ATOM 665 N N . LEU A 1 85 ? 0.995 0.227 10.239 1.00 98.62 85 LEU A N 1
ATOM 666 C CA . LEU A 1 85 ? -0.143 1.094 10.544 1.00 98.62 85 LEU A CA 1
ATOM 667 C C . LEU A 1 85 ? -0.540 1.022 12.020 1.00 98.62 85 LEU A C 1
ATOM 669 O O . LEU A 1 85 ? -0.575 -0.056 12.619 1.00 98.62 85 LEU A O 1
ATOM 673 N N . SER A 1 86 ? -0.928 2.175 12.551 1.00 97.94 86 SER A N 1
ATOM 674 C CA . SER A 1 86 ? -1.631 2.346 13.819 1.00 97.94 86 SER A CA 1
ATOM 675 C C . SER A 1 86 ? -3.082 2.705 13.522 1.00 97.94 86 SER A C 1
ATOM 677 O O . SER A 1 86 ? -3.346 3.682 12.818 1.00 97.94 86 SER A O 1
ATOM 679 N N . VAL A 1 87 ? -4.027 1.931 14.055 1.00 96.06 87 VAL A N 1
ATOM 680 C CA . VAL A 1 87 ? -5.457 2.083 13.749 1.00 96.06 87 VAL A CA 1
ATOM 681 C C . VAL A 1 87 ? -6.206 2.616 14.963 1.00 96.06 87 VAL A C 1
ATOM 683 O O . VAL A 1 87 ? -6.121 2.062 16.055 1.00 96.06 87 VAL A O 1
ATOM 686 N N . SER A 1 88 ? -6.984 3.674 14.760 1.00 93.88 88 SER A N 1
ATOM 687 C CA . SER A 1 88 ? -7.885 4.244 15.757 1.00 93.88 88 SER A CA 1
ATOM 688 C C . SER A 1 88 ? -9.272 4.412 15.148 1.00 93.88 88 SER A C 1
ATOM 690 O O . SER A 1 88 ? -9.545 5.360 14.411 1.00 93.88 88 SER A O 1
ATOM 692 N N . HIS A 1 89 ? -10.164 3.469 15.457 1.00 89.75 89 HIS A N 1
ATOM 693 C CA . HIS A 1 89 ? -11.546 3.445 14.971 1.00 89.75 89 HIS A CA 1
ATOM 694 C C . HIS A 1 89 ? -11.630 3.509 13.433 1.00 89.75 89 HIS A C 1
ATOM 696 O O . HIS A 1 89 ? -11.378 2.518 12.749 1.00 89.75 89 HIS A O 1
ATOM 702 N N . ASN A 1 90 ? -12.000 4.675 12.898 1.00 96.12 90 ASN A N 1
ATOM 703 C CA . ASN A 1 90 ? -12.209 4.926 11.474 1.00 96.12 90 ASN A CA 1
ATOM 704 C C . ASN A 1 90 ? -11.024 5.647 10.824 1.00 96.12 90 ASN A C 1
ATOM 706 O O . ASN A 1 90 ? -11.142 6.089 9.684 1.00 96.12 90 ASN A O 1
ATOM 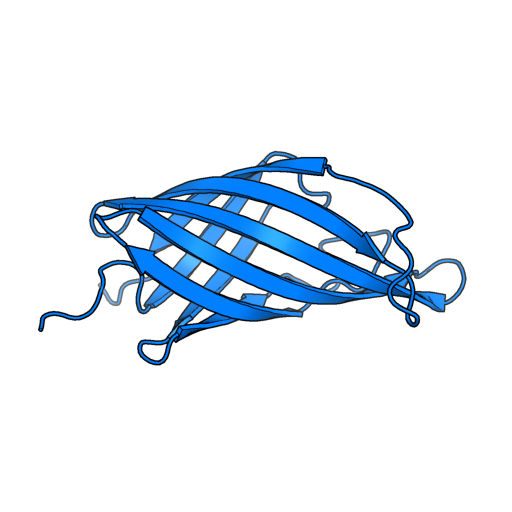710 N N . LEU A 1 91 ? -9.905 5.769 11.535 1.00 97.75 91 LEU A N 1
ATOM 711 C CA . LEU A 1 91 ? -8.677 6.385 11.061 1.00 97.75 91 LEU A CA 1
ATOM 712 C C . LEU A 1 91 ? -7.509 5.412 11.206 1.00 97.75 91 LEU A C 1
ATOM 714 O O . LEU A 1 91 ? -7.449 4.643 12.167 1.00 97.75 91 LEU A O 1
ATOM 718 N N . PHE A 1 92 ? -6.552 5.484 10.290 1.00 97.88 92 PHE A N 1
ATOM 719 C CA . PHE A 1 92 ? -5.216 4.953 10.526 1.00 97.88 92 PHE A CA 1
ATOM 720 C C . PHE A 1 92 ? -4.153 5.946 10.076 1.00 97.88 92 PHE A C 1
ATOM 722 O O . PHE A 1 92 ? -4.380 6.755 9.176 1.00 97.88 92 PHE A O 1
ATOM 729 N N . THR A 1 93 ? -2.976 5.839 10.679 1.00 98.50 93 THR A N 1
ATOM 730 C CA . THR A 1 93 ? -1.743 6.462 10.193 1.00 98.50 93 THR A CA 1
ATOM 731 C C . THR A 1 93 ? -0.631 5.426 10.159 1.00 98.50 93 THR A C 1
ATOM 733 O O . THR A 1 93 ? -0.716 4.392 10.823 1.00 98.50 93 THR A O 1
ATOM 736 N N . GLY A 1 94 ? 0.414 5.675 9.382 1.00 98.25 94 GLY A N 1
ATOM 737 C CA . GLY A 1 94 ? 1.511 4.733 9.275 1.00 98.25 94 GLY A CA 1
ATOM 738 C C . GLY A 1 94 ? 2.601 5.152 8.309 1.00 98.25 94 GLY A C 1
ATOM 739 O O . GLY A 1 94 ? 2.655 6.290 7.838 1.00 98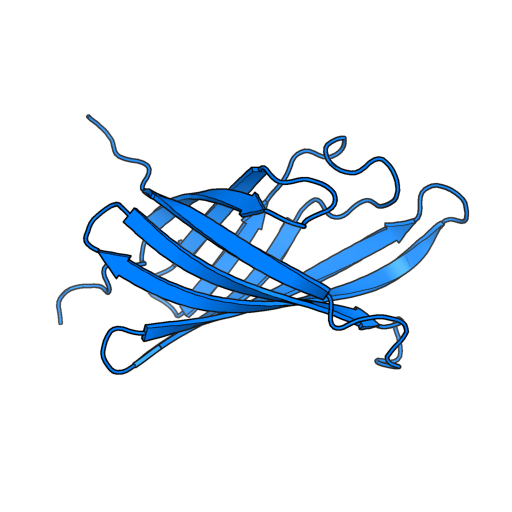.25 94 GLY A O 1
ATOM 740 N N . THR A 1 95 ? 3.454 4.187 8.000 1.00 98.56 95 THR A N 1
ATOM 741 C CA . THR A 1 95 ? 4.522 4.313 7.010 1.00 98.56 95 THR A CA 1
ATOM 742 C C . THR A 1 95 ? 4.392 3.242 5.939 1.00 98.56 95 THR A C 1
ATOM 744 O O . THR A 1 95 ? 3.838 2.164 6.184 1.00 98.56 95 THR A O 1
ATOM 747 N N . ALA A 1 96 ? 4.922 3.555 4.762 1.00 98.31 96 ALA A N 1
ATOM 748 C CA . ALA A 1 96 ? 5.090 2.638 3.651 1.00 98.31 96 ALA A CA 1
ATOM 749 C C . ALA A 1 96 ? 6.559 2.611 3.215 1.00 98.31 96 ALA A C 1
ATOM 751 O O . ALA A 1 96 ? 7.227 3.648 3.187 1.00 98.31 96 ALA A O 1
ATOM 752 N N . GLU A 1 97 ? 7.039 1.426 2.864 1.00 98.25 97 GLU A N 1
ATOM 753 C CA . GLU A 1 97 ? 8.304 1.208 2.175 1.00 98.25 97 GLU A CA 1
ATOM 754 C C . GLU A 1 97 ? 8.021 0.562 0.821 1.00 98.25 97 GLU A C 1
ATOM 756 O O . GLU A 1 97 ? 7.294 -0.428 0.758 1.00 98.25 97 GLU A O 1
ATOM 761 N N . PHE A 1 98 ? 8.573 1.127 -0.248 1.00 96.94 98 PHE A N 1
ATOM 762 C CA . PHE A 1 98 ? 8.386 0.662 -1.615 1.00 96.94 98 PHE A CA 1
ATOM 763 C C . PHE A 1 98 ? 9.713 0.256 -2.246 1.00 96.94 98 PHE A C 1
ATOM 765 O O . PHE A 1 98 ? 10.659 1.044 -2.271 1.00 96.94 98 PHE A O 1
ATOM 772 N N . ASN A 1 99 ? 9.748 -0.947 -2.807 1.00 98.06 99 ASN A N 1
ATOM 773 C CA . ASN A 1 99 ? 10.883 -1.489 -3.543 1.00 98.06 99 ASN A CA 1
ATOM 774 C C . ASN A 1 99 ? 10.427 -1.972 -4.927 1.00 98.06 99 ASN A C 1
ATOM 776 O O . ASN A 1 99 ? 9.283 -2.404 -5.104 1.00 98.06 99 ASN A O 1
ATOM 780 N N . VAL A 1 100 ? 11.331 -1.927 -5.904 1.00 97.31 100 VAL A N 1
ATOM 781 C CA . VAL A 1 100 ? 11.090 -2.371 -7.282 1.00 97.31 100 VAL A CA 1
ATOM 782 C C . VAL A 1 100 ? 11.989 -3.552 -7.605 1.00 97.31 100 VAL A C 1
ATOM 784 O O . VAL A 1 100 ? 13.195 -3.516 -7.361 1.00 97.31 100 VAL A O 1
ATOM 787 N N . TYR A 1 101 ? 11.404 -4.579 -8.209 1.00 98.25 101 TYR A N 1
ATOM 788 C CA . TYR A 1 101 ? 12.088 -5.784 -8.660 1.00 98.25 101 TYR A CA 1
ATOM 789 C C . TYR A 1 101 ? 11.800 -6.046 -10.142 1.00 98.25 101 TYR A C 1
ATOM 791 O O . TYR A 1 101 ? 10.781 -5.592 -10.673 1.00 98.25 101 TYR A O 1
ATOM 799 N N . ASP A 1 102 ? 12.682 -6.781 -10.818 1.00 95.88 102 ASP A N 1
ATOM 800 C CA . ASP A 1 102 ? 12.341 -7.400 -12.100 1.00 95.88 102 ASP A CA 1
ATOM 801 C C . ASP A 1 102 ? 11.499 -8.674 -11.898 1.00 95.88 102 ASP A C 1
ATOM 803 O O . ASP A 1 102 ? 11.122 -9.040 -10.781 1.00 95.88 102 ASP A O 1
ATOM 807 N N . VAL A 1 103 ? 11.152 -9.330 -13.007 1.00 93.00 103 VAL A N 1
ATOM 808 C CA . VAL A 1 103 ? 10.341 -10.558 -13.014 1.00 93.00 103 VAL A CA 1
ATOM 809 C C . VAL A 1 103 ? 11.071 -11.784 -12.456 1.00 93.00 103 VAL A C 1
ATOM 811 O O . VAL A 1 103 ? 10.409 -12.770 -12.145 1.00 93.00 103 VAL A O 1
ATOM 814 N N . ASP A 1 104 ? 12.395 -11.710 -12.301 1.00 95.69 104 ASP A N 1
ATOM 815 C CA . ASP A 1 104 ? 13.251 -12.765 -11.749 1.00 95.69 104 ASP A CA 1
ATOM 816 C C . ASP A 1 104 ? 13.641 -12.466 -10.283 1.00 95.69 104 ASP A C 1
ATOM 818 O O . ASP A 1 104 ? 14.599 -13.029 -9.750 1.00 95.69 104 ASP A O 1
ATOM 822 N N . ASP A 1 105 ? 12.898 -11.569 -9.623 1.00 95.50 105 ASP A N 1
ATOM 823 C CA . ASP A 1 105 ? 13.088 -11.131 -8.235 1.00 95.50 105 ASP A CA 1
ATOM 824 C C . ASP A 1 105 ? 14.423 -10.427 -7.945 1.00 95.50 105 ASP A C 1
ATOM 826 O O . ASP A 1 105 ? 14.831 -10.282 -6.784 1.00 95.50 105 ASP A O 1
ATOM 830 N N . LYS A 1 106 ? 15.103 -9.902 -8.966 1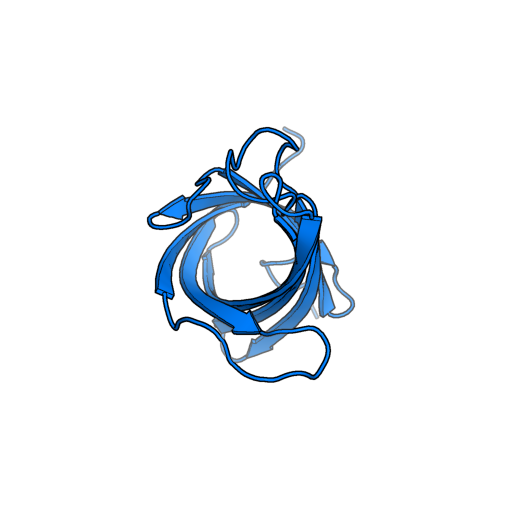.00 97.88 106 LYS A N 1
ATOM 831 C CA . LYS A 1 106 ? 16.263 -9.034 -8.755 1.00 97.88 106 LYS A CA 1
ATOM 832 C C . LYS A 1 106 ? 15.794 -7.647 -8.339 1.00 97.88 106 LYS A C 1
ATOM 834 O O . LYS A 1 106 ? 15.001 -7.009 -9.025 1.00 97.88 106 LYS A O 1
ATOM 839 N N . HIS A 1 107 ? 16.347 -7.147 -7.241 1.00 98.06 107 HIS A N 1
ATOM 840 C CA . HIS A 1 107 ? 16.107 -5.780 -6.791 1.00 98.06 107 HIS A CA 1
ATOM 841 C C . HIS A 1 107 ? 16.673 -4.761 -7.793 1.00 98.06 107 HIS A C 1
ATOM 843 O O . HIS A 1 107 ? 17.845 -4.848 -8.175 1.00 98.06 107 HIS A O 1
ATOM 849 N N . LEU A 1 108 ? 15.841 -3.810 -8.214 1.00 97.38 108 LEU A N 1
ATOM 850 C CA . LEU A 1 108 ? 16.176 -2.779 -9.197 1.00 97.38 108 LEU A CA 1
ATOM 851 C C . LEU A 1 108 ? 16.295 -1.385 -8.576 1.00 97.38 108 LEU A C 1
ATOM 853 O O . LEU A 1 108 ? 17.188 -0.640 -8.973 1.00 97.38 108 LEU A O 1
ATOM 857 N N . ASP A 1 109 ? 15.406 -1.028 -7.645 1.00 96.38 109 ASP A N 1
ATOM 858 C CA . ASP A 1 109 ? 15.320 0.320 -7.069 1.00 96.38 109 ASP A CA 1
ATOM 859 C C . ASP A 1 109 ? 14.582 0.323 -5.719 1.00 96.38 109 ASP A C 1
ATOM 861 O O . ASP A 1 109 ? 13.767 -0.562 -5.454 1.00 96.38 109 ASP A O 1
ATOM 865 N N . GLY A 1 110 ? 14.820 1.351 -4.902 1.00 95.25 110 GLY A N 1
ATOM 866 C CA . GLY A 1 110 ? 14.315 1.484 -3.535 1.00 95.25 110 GLY A CA 1
ATOM 867 C C . GLY A 1 110 ? 15.357 1.171 -2.442 1.00 95.25 110 GLY A C 1
ATOM 868 O O . GLY A 1 110 ? 16.528 0.911 -2.745 1.00 95.25 110 GLY A O 1
ATOM 869 N N . PRO A 1 111 ? 14.961 1.237 -1.156 1.00 95.19 111 PRO A N 1
ATOM 870 C CA . PRO A 1 111 ? 13.612 1.553 -0.696 1.00 95.19 111 PRO A CA 1
ATOM 871 C C . PRO A 1 111 ? 13.273 3.043 -0.825 1.00 95.19 111 PRO A C 1
ATOM 873 O O . PRO A 1 111 ? 14.072 3.919 -0.491 1.00 95.19 111 PRO A O 1
ATOM 876 N N . LEU A 1 112 ? 12.051 3.332 -1.269 1.00 95.62 112 LEU A N 1
ATOM 877 C CA . LEU A 1 112 ? 11.425 4.646 -1.131 1.00 95.62 112 LEU A CA 1
ATOM 878 C C . LEU A 1 112 ? 10.476 4.627 0.066 1.00 95.62 112 LEU A C 1
ATOM 880 O O . LEU A 1 112 ? 9.740 3.663 0.271 1.00 95.62 112 LEU A O 1
ATOM 884 N N . HIS A 1 113 ? 10.471 5.707 0.843 1.00 96.75 113 HIS A N 1
ATOM 885 C CA . HIS A 1 113 ? 9.646 5.820 2.042 1.00 96.75 113 HIS A CA 1
ATOM 886 C C . HIS A 1 113 ? 8.520 6.832 1.853 1.00 96.75 113 HIS A C 1
ATOM 888 O O . HIS A 1 113 ? 8.723 7.904 1.282 1.00 96.75 113 HIS A O 1
ATOM 894 N N . ALA A 1 114 ? 7.352 6.503 2.396 1.00 97.38 114 ALA A N 1
ATOM 895 C CA . ALA A 1 114 ? 6.174 7.358 2.393 1.00 97.38 114 ALA A CA 1
ATOM 896 C C . ALA A 1 114 ? 5.444 7.298 3.740 1.00 97.38 114 ALA A C 1
ATOM 898 O O . ALA A 1 114 ? 5.574 6.333 4.503 1.00 97.38 114 ALA A O 1
ATOM 899 N N . THR A 1 115 ? 4.646 8.323 4.030 1.00 98.44 115 THR A N 1
ATOM 900 C CA . THR A 1 115 ? 3.658 8.272 5.115 1.00 98.44 115 THR A CA 1
ATOM 901 C C . THR A 1 115 ? 2.288 7.950 4.545 1.00 98.44 115 THR A C 1
ATOM 903 O O . THR A 1 115 ? 1.950 8.368 3.439 1.00 98.44 115 THR A O 1
ATOM 906 N N . VAL A 1 116 ? 1.494 7.198 5.304 1.00 98.44 116 VAL A N 1
ATOM 907 C CA . VAL A 1 116 ? 0.143 6.803 4.900 1.00 98.44 116 VAL A CA 1
ATOM 908 C C . VAL A 1 116 ? -0.874 7.227 5.942 1.00 98.44 116 VAL A C 1
ATOM 910 O O . VAL A 1 116 ? -0.671 7.046 7.143 1.00 98.44 116 VAL A O 1
ATOM 913 N N . GLU A 1 117 ? -1.990 7.763 5.474 1.00 98.62 117 GLU A N 1
ATOM 914 C CA . GLU A 1 117 ? -3.169 8.048 6.281 1.00 98.62 117 GLU A CA 1
ATOM 915 C C . GLU A 1 117 ? -4.401 7.429 5.629 1.00 98.62 117 GLU A C 1
ATOM 917 O O . GLU A 1 117 ? -4.517 7.377 4.403 1.00 98.62 117 GLU A O 1
ATOM 922 N N . GLY 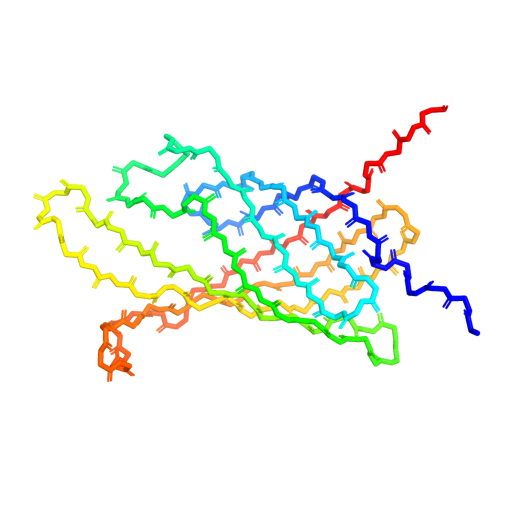A 1 118 ? -5.319 6.929 6.449 1.00 98.44 118 GLY A N 1
ATOM 923 C CA . GLY A 1 118 ? -6.507 6.235 5.980 1.00 98.44 118 GLY A CA 1
ATOM 924 C C . GLY A 1 118 ? -7.754 6.661 6.724 1.00 98.44 118 GLY A C 1
ATOM 925 O O . GLY A 1 118 ? -7.749 6.778 7.946 1.00 98.44 118 GLY A O 1
ATOM 926 N N . GLN A 1 119 ? -8.846 6.821 5.982 1.00 98.50 119 GLN A N 1
ATOM 927 C CA . GLN A 1 119 ? -10.181 7.075 6.509 1.00 98.50 119 GLN A CA 1
ATOM 928 C C . GLN A 1 119 ? -11.128 5.957 6.066 1.00 98.50 119 GLN A C 1
ATOM 930 O O . GLN A 1 119 ? -11.343 5.749 4.865 1.00 98.50 119 GLN A O 1
ATOM 935 N N . LYS A 1 120 ? -11.742 5.266 7.034 1.00 98.06 120 LYS A N 1
ATOM 936 C CA . LYS A 1 120 ? -12.692 4.179 6.768 1.00 98.06 120 LYS A CA 1
ATOM 937 C C . LYS A 1 120 ? -13.918 4.719 6.030 1.00 98.06 120 LYS A C 1
ATOM 939 O O . LYS A 1 120 ? -14.388 5.829 6.305 1.00 98.06 120 LYS A O 1
ATOM 944 N N . VAL A 1 121 ? -14.409 3.941 5.072 1.00 97.94 121 VAL A N 1
ATOM 945 C CA . VAL A 1 121 ? -15.678 4.176 4.378 1.00 97.94 121 VAL A CA 1
ATOM 946 C C . VAL A 1 121 ? -16.810 3.611 5.233 1.00 97.94 121 VAL A C 1
ATOM 948 O O . VAL A 1 121 ? -16.761 2.453 5.643 1.00 97.94 121 VAL A O 1
ATOM 951 N N . THR A 1 122 ? -17.827 4.427 5.493 1.00 94.75 122 THR A N 1
ATOM 952 C CA . THR A 1 122 ? -19.008 4.060 6.281 1.00 94.75 122 THR A CA 1
ATOM 953 C C . THR A 1 122 ? -20.272 4.286 5.460 1.00 94.75 122 THR A C 1
ATOM 955 O O . THR A 1 122 ? -20.321 5.185 4.624 1.00 94.75 122 THR A O 1
ATOM 958 N N . LEU A 1 123 ? -21.290 3.466 5.706 1.00 91.12 123 LEU A N 1
ATOM 959 C CA . LEU A 1 123 ? -22.675 3.828 5.418 1.00 91.12 123 LEU A CA 1
ATOM 960 C C . LEU A 1 123 ? -23.054 4.834 6.511 1.00 91.12 123 LEU A C 1
ATOM 962 O O . LEU A 1 123 ? -22.762 4.561 7.673 1.00 91.12 123 LEU A O 1
ATOM 966 N N . GLU A 1 124 ? -23.569 6.005 6.172 1.00 71.62 124 GLU A N 1
ATOM 967 C CA . GLU A 1 124 ? -24.064 6.951 7.186 1.00 71.62 124 GLU A CA 1
ATOM 968 C C . GLU A 1 124 ? -25.233 6.370 7.998 1.00 71.62 124 GLU A C 1
ATOM 970 O O . GLU A 1 124 ? -26.009 5.562 7.431 1.00 71.62 124 GLU A O 1
#

Nearest PDB structures (foldseek):
  6rtq-assembly1_A  TM=4.533E-01  e=3.806E-01  Hoeflea phototrophica DFL-43
  4e1t-assembly1_A  TM=4.675E-01  e=1.003E+00  Yersinia pseudotuberculosis
  6wil-assembly1_A  TM=3.816E-01  e=6.960E+00  Acinetobacter baumannii ACICU

pLDDT: mean 93.72, std 7.22, range [59.72, 98.75]